Protein AF-A0A0M2SFY4-F1 (afdb_monomer_lite)

Radius of gyration: 26.66 Å; chains: 1; bounding box: 34×47×108 Å

Organism: NCBI:txid1408103

Structure (mmCIF, N/CA/C/O backbone):
data_AF-A0A0M2SFY4-F1
#
_entry.id   AF-A0A0M2SFY4-F1
#
loop_
_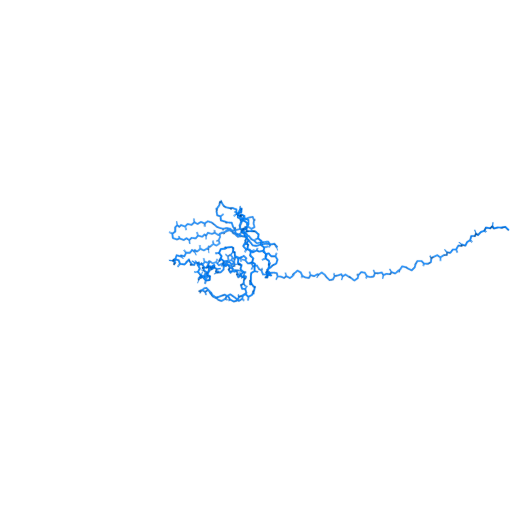atom_site.group_PDB
_atom_site.id
_atom_site.type_symbol
_atom_site.label_atom_id
_atom_site.label_alt_id
_atom_site.label_comp_id
_atom_site.label_asym_id
_atom_site.label_entity_id
_atom_site.label_seq_id
_atom_site.pdbx_PDB_ins_code
_atom_site.Cartn_x
_atom_site.Cartn_y
_atom_site.Cartn_z
_atom_site.occupancy
_atom_site.B_iso_or_equiv
_atom_site.auth_seq_id
_atom_site.auth_comp_id
_atom_site.auth_asym_id
_atom_site.auth_atom_id
_atom_site.pdbx_PDB_model_num
ATOM 1 N N . MET A 1 1 ? -0.054 31.644 90.075 1.00 41.59 1 MET A N 1
ATOM 2 C CA . MET A 1 1 ? 0.438 32.291 88.838 1.00 41.59 1 MET A CA 1
ATOM 3 C C . MET A 1 1 ? 0.928 31.212 87.889 1.00 41.59 1 MET A C 1
ATOM 5 O O . MET A 1 1 ? 1.488 30.226 88.339 1.00 41.59 1 MET A O 1
ATOM 9 N N . ARG A 1 2 ? 0.604 31.382 86.607 1.00 42.84 2 ARG A N 1
ATOM 10 C CA . ARG A 1 2 ? 0.768 30.450 85.482 1.00 42.84 2 ARG A CA 1
ATOM 11 C C . ARG A 1 2 ? 2.205 29.927 85.316 1.00 42.84 2 ARG A C 1
ATOM 13 O O . ARG A 1 2 ? 3.121 30.742 85.323 1.00 42.84 2 ARG A O 1
ATOM 20 N N . LYS A 1 3 ? 2.361 28.642 84.973 1.00 42.53 3 LYS A N 1
ATOM 21 C CA . LYS A 1 3 ? 2.810 28.193 83.635 1.00 42.53 3 LYS A CA 1
ATOM 22 C C . LYS A 1 3 ? 2.705 26.667 83.488 1.00 42.53 3 LYS A C 1
ATOM 24 O O . LYS A 1 3 ? 2.988 25.912 84.406 1.00 42.53 3 LYS A O 1
ATOM 29 N N . PHE A 1 4 ? 2.220 26.290 82.311 1.00 41.06 4 PHE A N 1
ATOM 30 C CA . PHE A 1 4 ? 1.949 24.953 81.795 1.00 41.06 4 PHE A CA 1
ATOM 31 C C . PHE A 1 4 ? 3.236 24.223 81.389 1.00 41.06 4 PHE A C 1
ATOM 33 O O . PHE A 1 4 ? 4.141 24.863 80.858 1.00 41.06 4 PHE A O 1
ATOM 40 N N . LEU A 1 5 ? 3.239 22.890 81.474 1.00 37.47 5 LEU A N 1
ATOM 41 C CA . LEU A 1 5 ? 3.831 22.045 80.433 1.00 37.47 5 LEU A CA 1
ATOM 42 C C . LEU A 1 5 ? 3.071 20.709 80.381 1.00 37.47 5 LEU A C 1
ATOM 44 O O . LEU A 1 5 ? 3.164 19.890 81.289 1.00 37.47 5 LEU A O 1
ATOM 48 N N . ILE A 1 6 ? 2.266 20.532 79.334 1.00 41.25 6 ILE A N 1
ATOM 49 C CA . ILE A 1 6 ? 1.617 19.267 78.977 1.00 41.25 6 ILE A CA 1
ATOM 50 C C . ILE A 1 6 ? 2.583 18.552 78.032 1.00 41.25 6 ILE A C 1
ATOM 52 O O . ILE A 1 6 ? 2.888 19.078 76.964 1.00 41.25 6 ILE A O 1
ATOM 56 N N . LEU A 1 7 ? 3.064 17.370 78.417 1.00 37.75 7 LEU A N 1
ATOM 57 C CA . LEU A 1 7 ? 3.772 16.465 77.516 1.00 37.75 7 LEU A CA 1
ATOM 58 C C . LEU A 1 7 ? 2.731 15.508 76.916 1.00 37.75 7 LEU A C 1
ATOM 60 O O . LEU A 1 7 ? 2.286 14.572 77.576 1.00 37.75 7 LEU A O 1
ATOM 64 N N . ALA A 1 8 ? 2.286 15.779 75.689 1.00 41.44 8 ALA A N 1
ATOM 65 C CA . ALA A 1 8 ? 1.437 14.867 74.929 1.00 41.44 8 ALA A CA 1
ATOM 66 C C . ALA A 1 8 ? 2.329 13.920 74.115 1.00 41.44 8 ALA A C 1
ATOM 68 O O . ALA A 1 8 ? 3.039 14.347 73.206 1.00 41.44 8 ALA A O 1
ATOM 69 N N . ILE A 1 9 ? 2.304 12.634 74.459 1.00 41.25 9 ILE A N 1
ATOM 70 C CA . ILE A 1 9 ? 2.962 11.565 73.704 1.00 41.25 9 ILE A CA 1
ATOM 71 C C . ILE A 1 9 ? 2.061 11.220 72.513 1.00 41.25 9 ILE A C 1
ATOM 73 O O . ILE A 1 9 ? 1.032 10.563 72.668 1.00 41.25 9 ILE A O 1
ATOM 77 N N . ILE A 1 10 ? 2.436 11.684 71.322 1.00 41.94 10 ILE A N 1
ATOM 78 C CA . ILE A 1 10 ? 1.794 11.311 70.058 1.00 41.94 10 ILE A CA 1
ATOM 79 C C . ILE A 1 10 ? 2.277 9.904 69.687 1.00 41.94 10 ILE A C 1
ATOM 81 O O . ILE A 1 10 ? 3.436 9.715 69.325 1.00 41.94 10 ILE A O 1
ATOM 85 N N . HIS A 1 11 ? 1.389 8.912 69.771 1.00 38.19 11 HIS A N 1
ATOM 86 C CA . HIS A 1 11 ? 1.601 7.615 69.132 1.00 38.19 11 HIS A CA 1
ATOM 87 C C . HIS A 1 11 ? 1.309 7.766 67.637 1.00 38.19 11 HIS A C 1
ATOM 89 O O . HIS A 1 11 ? 0.156 7.896 67.229 1.00 38.19 11 HIS A O 1
ATOM 95 N N . ILE A 1 12 ? 2.359 7.763 66.819 1.00 45.34 12 ILE A N 1
ATOM 96 C CA . ILE A 1 12 ? 2.232 7.648 65.367 1.00 45.34 12 ILE A CA 1
ATOM 97 C C . ILE A 1 12 ? 1.901 6.184 65.062 1.00 45.34 12 ILE A C 1
ATOM 99 O O . ILE A 1 12 ? 2.769 5.315 65.115 1.00 45.34 12 ILE A O 1
ATOM 103 N N . LEU A 1 13 ? 0.633 5.906 64.753 1.00 44.22 13 LEU A N 1
ATOM 104 C CA . LEU A 1 13 ? 0.245 4.680 64.062 1.00 44.22 13 LEU A CA 1
ATOM 105 C C . LEU A 1 13 ? 0.762 4.774 62.622 1.00 44.22 13 LEU A C 1
ATOM 107 O O . LEU A 1 13 ? 0.214 5.503 61.797 1.00 44.22 13 LEU A O 1
ATOM 111 N N . ALA A 1 14 ? 1.833 4.039 62.330 1.00 45.34 14 ALA A N 1
ATOM 112 C CA . ALA A 1 14 ? 2.286 3.795 60.970 1.00 45.34 14 ALA A CA 1
ATOM 113 C C . ALA A 1 14 ? 1.256 2.899 60.264 1.00 45.34 14 ALA A C 1
ATOM 115 O O . ALA A 1 14 ? 1.259 1.677 60.404 1.00 45.34 14 ALA A O 1
ATOM 116 N N . GLY A 1 15 ? 0.332 3.525 59.537 1.00 39.06 15 GLY A N 1
ATOM 117 C CA . GLY A 1 15 ? -0.530 2.830 58.593 1.00 39.06 15 GLY A CA 1
ATOM 118 C C . GLY A 1 15 ? 0.312 2.315 57.430 1.00 39.06 15 GLY A C 1
ATOM 119 O O . GLY A 1 15 ? 0.846 3.102 56.651 1.00 39.06 15 GLY A O 1
ATOM 120 N N . TYR A 1 16 ? 0.431 0.995 57.314 1.00 43.22 16 TYR A N 1
ATOM 121 C CA . TYR A 1 16 ? 0.953 0.343 56.119 1.00 43.22 16 TYR A CA 1
ATOM 122 C C . TYR A 1 16 ? -0.037 0.571 54.974 1.00 43.22 16 TYR A C 1
ATOM 124 O O . TYR A 1 16 ? -1.026 -0.146 54.841 1.00 43.22 16 TYR A O 1
ATOM 132 N N . PHE A 1 17 ? 0.215 1.587 54.151 1.00 49.03 17 PHE A N 1
ATOM 133 C CA . PHE A 1 17 ? -0.433 1.707 52.852 1.00 49.03 17 PHE A CA 1
ATOM 134 C C . PHE A 1 17 ? 0.255 0.708 51.919 1.00 49.03 17 PHE A C 1
ATOM 136 O O . PHE A 1 17 ? 1.344 0.955 51.399 1.00 49.03 17 PHE A O 1
ATOM 143 N N . THR A 1 18 ? -0.343 -0.467 51.756 1.00 48.62 18 THR A N 1
ATOM 144 C CA . THR A 1 18 ? 0.015 -1.376 50.673 1.00 48.62 18 THR A CA 1
ATOM 145 C C . THR A 1 18 ? -0.355 -0.681 49.368 1.00 48.62 18 THR A C 1
ATOM 147 O O . THR A 1 18 ? -1.528 -0.544 49.031 1.00 48.62 18 THR A O 1
ATOM 150 N N . MET A 1 19 ? 0.648 -0.189 48.634 1.00 53.47 19 MET A N 1
ATOM 151 C CA . MET A 1 19 ? 0.443 0.168 47.235 1.00 53.47 19 MET A CA 1
ATOM 152 C C . MET A 1 19 ? 0.068 -1.118 46.503 1.00 53.47 19 MET A C 1
ATOM 154 O O . MET A 1 19 ? 0.927 -1.940 46.191 1.00 53.47 19 MET A O 1
ATOM 158 N N . ALA A 1 20 ? -1.231 -1.320 46.281 1.00 55.47 20 ALA A N 1
ATOM 159 C CA . ALA A 1 20 ? -1.704 -2.256 45.283 1.00 55.47 20 ALA A CA 1
ATOM 160 C C . ALA A 1 20 ? -1.063 -1.820 43.962 1.00 55.47 20 ALA A C 1
ATOM 162 O O . ALA A 1 20 ? -1.381 -0.754 43.434 1.00 55.47 20 ALA A O 1
ATOM 163 N N . GLY A 1 21 ? -0.079 -2.591 43.497 1.00 49.66 21 GLY A N 1
ATOM 164 C CA . GLY A 1 21 ? 0.568 -2.348 42.219 1.00 49.66 21 GLY A CA 1
ATOM 165 C C . GLY A 1 21 ? -0.507 -2.270 41.146 1.00 49.66 21 GLY A C 1
ATOM 166 O O . GLY A 1 21 ? -1.301 -3.200 40.998 1.00 49.66 21 GLY A O 1
ATOM 167 N N . PHE A 1 22 ? -0.556 -1.152 40.426 1.00 59.09 22 PHE A N 1
ATOM 168 C CA . PHE A 1 22 ? -1.340 -1.077 39.204 1.00 59.09 22 PHE A CA 1
ATOM 169 C C . PHE A 1 22 ? -0.861 -2.220 38.302 1.00 59.09 22 PHE A C 1
ATOM 171 O O . PHE A 1 22 ? 0.345 -2.301 38.043 1.00 59.09 22 PHE A O 1
ATOM 178 N N . PRO A 1 23 ? -1.741 -3.138 37.865 1.00 57.78 23 PRO A N 1
ATOM 179 C CA . PRO A 1 23 ? -1.325 -4.152 36.916 1.00 57.78 23 PRO A CA 1
ATOM 180 C C . PRO A 1 23 ? -0.796 -3.426 35.680 1.00 57.78 23 PRO A C 1
ATOM 182 O O . PRO A 1 23 ? -1.462 -2.535 35.150 1.00 57.78 23 PRO A O 1
ATOM 185 N N . ALA A 1 24 ? 0.420 -3.774 35.255 1.00 56.41 24 ALA A N 1
ATOM 186 C CA . ALA A 1 24 ? 0.970 -3.296 33.999 1.00 56.41 24 ALA A CA 1
ATOM 187 C C . ALA A 1 24 ? -0.044 -3.627 32.899 1.00 56.41 24 ALA A C 1
ATOM 189 O O . ALA A 1 24 ? -0.325 -4.799 32.639 1.00 56.41 24 ALA A O 1
ATOM 190 N N . GLN A 1 25 ? -0.649 -2.598 32.308 1.00 46.34 25 GLN A N 1
ATOM 191 C CA . GLN A 1 25 ? -1.573 -2.775 31.202 1.00 46.34 25 GLN A CA 1
ATOM 192 C C . GLN A 1 25 ? -0.780 -3.412 30.062 1.00 46.34 25 GLN A C 1
ATOM 194 O O . GLN A 1 25 ? 0.169 -2.817 29.551 1.00 46.34 25 GLN A O 1
ATOM 199 N N . ALA A 1 26 ? -1.109 -4.659 29.722 1.00 56.00 26 ALA A N 1
ATOM 200 C CA . ALA A 1 26 ? -0.474 -5.352 28.615 1.00 56.00 26 ALA A CA 1
ATOM 201 C C . ALA A 1 26 ? -0.643 -4.490 27.357 1.00 56.00 26 ALA A C 1
ATOM 203 O O . ALA A 1 26 ? -1.767 -4.158 26.981 1.00 56.00 26 ALA A O 1
ATOM 204 N N . LYS A 1 27 ? 0.475 -4.090 26.738 1.00 54.03 27 LYS A N 1
ATOM 205 C CA . LYS A 1 27 ? 0.473 -3.377 25.458 1.00 54.03 27 LYS A CA 1
ATOM 206 C C . LYS A 1 27 ? -0.214 -4.294 24.448 1.00 54.03 27 LYS A C 1
ATOM 208 O O . LYS A 1 27 ? 0.332 -5.347 24.118 1.00 54.03 27 LYS A O 1
ATOM 213 N N . GLU A 1 28 ? -1.435 -3.955 24.033 1.00 59.50 28 GLU A N 1
ATOM 214 C CA . GLU A 1 28 ? -2.162 -4.764 23.057 1.00 59.50 28 GLU A CA 1
ATOM 215 C C . GLU A 1 28 ? -1.309 -4.926 21.796 1.00 59.50 28 GLU A C 1
ATOM 217 O O . GLU A 1 28 ? -0.699 -3.974 21.299 1.00 59.50 28 GLU A O 1
ATOM 222 N N . LYS A 1 29 ? -1.236 -6.161 21.291 1.00 65.88 29 LYS A N 1
ATOM 223 C CA . LYS A 1 29 ? -0.518 -6.466 20.057 1.00 65.88 29 LYS A CA 1
ATOM 224 C C . LYS A 1 29 ? -1.259 -5.795 18.901 1.00 65.88 29 LYS A C 1
ATOM 226 O O . LYS A 1 29 ? -2.290 -6.293 18.456 1.00 65.88 29 LYS A O 1
ATOM 231 N N . ARG A 1 30 ? -0.735 -4.665 18.432 1.00 81.69 30 ARG A N 1
ATOM 232 C CA . ARG A 1 30 ? -1.278 -3.950 17.273 1.00 81.69 30 ARG A CA 1
ATOM 233 C C . ARG A 1 30 ? -0.998 -4.707 15.974 1.00 81.69 30 ARG A C 1
ATOM 235 O O . ARG A 1 30 ? 0.044 -5.350 15.837 1.00 81.69 30 ARG A O 1
ATOM 242 N N . GLU A 1 31 ? -1.938 -4.626 15.039 1.00 90.69 31 GLU A N 1
ATOM 243 C CA . GLU A 1 31 ? -1.758 -5.125 13.675 1.00 90.69 31 GLU A CA 1
ATOM 244 C C . GLU A 1 31 ? -0.769 -4.212 12.927 1.00 90.69 31 GLU A C 1
ATOM 246 O O . GLU A 1 31 ? -0.864 -2.990 13.038 1.00 90.69 31 GLU A O 1
ATOM 251 N N . SER A 1 32 ? 0.187 -4.806 12.207 1.00 95.88 32 SER A N 1
ATOM 252 C CA . SER A 1 32 ? 1.072 -4.074 11.292 1.00 95.88 32 SER A CA 1
ATOM 253 C C . SER A 1 32 ? 0.400 -3.939 9.932 1.00 95.88 32 SER A C 1
ATOM 255 O O . SER A 1 32 ? -0.340 -4.832 9.518 1.00 95.88 32 SER A O 1
ATOM 257 N N . TYR A 1 33 ? 0.666 -2.845 9.233 1.00 97.88 33 TYR A N 1
ATOM 258 C CA . TYR A 1 33 ? 0.232 -2.567 7.868 1.00 97.88 33 TYR A CA 1
ATOM 259 C C . TYR A 1 33 ? 1.418 -2.467 6.901 1.00 97.88 33 TYR A C 1
ATOM 261 O O . TYR A 1 33 ? 1.217 -2.123 5.737 1.00 97.88 33 TYR A O 1
ATOM 269 N N . LEU A 1 34 ? 2.638 -2.803 7.339 1.00 97.69 34 LEU A N 1
ATOM 270 C CA . LEU A 1 34 ? 3.751 -3.006 6.415 1.00 97.69 34 LEU A CA 1
ATOM 271 C C . LEU A 1 34 ? 3.448 -4.169 5.459 1.00 97.69 34 LEU A C 1
ATOM 273 O O . LEU A 1 34 ? 2.894 -5.184 5.898 1.00 97.69 34 LEU A O 1
ATOM 277 N N . PRO A 1 35 ? 3.833 -4.062 4.176 1.00 97.94 35 PRO A N 1
ATOM 278 C CA . PRO A 1 35 ? 3.809 -5.206 3.279 1.00 97.94 35 PRO A CA 1
ATOM 279 C C . PRO A 1 35 ? 4.728 -6.324 3.802 1.00 97.94 35 PRO A C 1
ATOM 281 O O . PRO A 1 35 ? 5.870 -6.086 4.201 1.00 97.94 35 PRO A O 1
ATOM 284 N N . ASP A 1 36 ? 4.232 -7.560 3.799 1.00 98.31 36 ASP A N 1
ATOM 285 C CA . ASP A 1 36 ? 5.028 -8.765 4.043 1.00 98.31 36 ASP A CA 1
ATOM 286 C C . ASP A 1 36 ? 6.128 -8.898 2.979 1.00 98.31 36 ASP A C 1
ATOM 288 O O . ASP A 1 36 ? 5.833 -9.023 1.787 1.00 98.31 36 ASP A O 1
ATOM 292 N N . THR A 1 37 ? 7.387 -8.879 3.423 1.00 98.38 37 THR A N 1
ATOM 293 C CA . THR A 1 37 ? 8.594 -8.903 2.581 1.00 98.38 37 THR A CA 1
ATOM 294 C C . THR A 1 37 ? 8.853 -10.249 1.907 1.00 98.38 37 THR A C 1
ATOM 296 O O . THR A 1 37 ? 9.701 -10.331 1.021 1.00 98.38 37 THR A O 1
ATOM 299 N N . SER A 1 38 ? 8.135 -11.305 2.299 1.00 98.25 38 SER A N 1
ATOM 300 C CA . SER A 1 38 ? 8.200 -12.616 1.648 1.00 98.25 38 SER A CA 1
ATOM 301 C C . SER A 1 38 ? 7.331 -12.719 0.391 1.00 98.25 38 SER A C 1
ATOM 303 O O . SER A 1 38 ? 7.477 -13.681 -0.361 1.00 98.25 38 SER A O 1
ATOM 305 N N . LEU A 1 39 ? 6.453 -11.738 0.151 1.00 98.50 39 LEU A N 1
ATOM 306 C CA . LEU A 1 39 ? 5.510 -11.731 -0.963 1.00 98.50 39 LEU A CA 1
ATOM 307 C C . LEU A 1 39 ? 5.946 -10.788 -2.085 1.00 98.50 39 LEU A C 1
ATOM 309 O O . LEU A 1 39 ? 6.538 -9.730 -1.869 1.00 98.50 39 LEU A O 1
ATOM 313 N N . THR A 1 40 ? 5.557 -11.140 -3.307 1.00 98.62 40 THR A N 1
ATOM 314 C CA . THR A 1 40 ? 5.564 -10.237 -4.461 1.00 98.62 40 THR A CA 1
ATOM 315 C C . THR A 1 40 ? 4.147 -9.753 -4.754 1.00 98.62 40 THR A C 1
ATOM 317 O O . THR A 1 40 ? 3.218 -10.553 -4.892 1.00 98.62 40 THR A O 1
ATOM 320 N N . TYR A 1 41 ? 3.980 -8.441 -4.912 1.00 98.81 41 TYR A N 1
ATOM 321 C CA . TYR A 1 41 ? 2.674 -7.801 -5.087 1.00 98.81 41 TYR A CA 1
ATOM 322 C C . TYR A 1 41 ? 2.514 -7.338 -6.527 1.00 98.81 41 TYR A C 1
ATOM 324 O O . TYR A 1 41 ? 3.369 -6.621 -7.042 1.00 98.81 41 TYR A O 1
ATOM 332 N N . VAL A 1 42 ? 1.408 -7.701 -7.174 1.00 98.75 42 VAL A N 1
ATOM 333 C CA . VAL A 1 42 ? 1.086 -7.221 -8.526 1.00 98.75 42 VAL A CA 1
ATOM 334 C C . VAL A 1 42 ? -0.148 -6.345 -8.470 1.00 98.75 42 VAL A C 1
ATOM 336 O O . VAL A 1 42 ? -1.250 -6.825 -8.187 1.00 98.75 42 VAL A O 1
ATOM 339 N N . TYR A 1 43 ? 0.017 -5.072 -8.798 1.00 98.69 43 TYR A N 1
ATOM 340 C CA . TYR A 1 43 ? -1.070 -4.109 -8.871 1.00 98.69 43 TYR A CA 1
ATOM 341 C C . TYR A 1 43 ? -1.469 -3.831 -10.309 1.00 98.69 43 TYR A C 1
ATOM 343 O O . TYR A 1 43 ? -0.669 -3.965 -11.233 1.00 98.69 43 TYR A O 1
ATOM 351 N N . LYS A 1 44 ? -2.724 -3.423 -10.486 1.00 98.56 44 LYS A N 1
ATOM 352 C CA . LYS A 1 44 ? -3.280 -3.013 -11.771 1.00 98.56 44 LYS A CA 1
ATOM 353 C C . LYS A 1 44 ? -3.871 -1.613 -11.670 1.00 98.56 44 LYS A C 1
ATOM 355 O O . LYS A 1 44 ? -4.693 -1.353 -10.789 1.00 98.56 44 LYS A O 1
ATOM 360 N N . HIS A 1 45 ? -3.487 -0.757 -12.609 1.00 98.19 45 HIS A N 1
ATOM 361 C CA . HIS A 1 45 ? -4.036 0.577 -12.830 1.00 98.19 45 HIS A CA 1
ATOM 362 C C . HIS A 1 45 ? -5.330 0.514 -13.655 1.00 98.19 45 HIS A C 1
ATOM 364 O O . HIS A 1 45 ? -5.604 -0.468 -14.354 1.00 98.19 45 HIS A O 1
ATOM 370 N N . LYS A 1 46 ? -6.140 1.578 -13.610 1.00 97.38 46 LYS A N 1
ATOM 371 C CA . LYS A 1 46 ? -7.403 1.684 -14.371 1.00 97.38 46 LYS A CA 1
ATOM 372 C C . LYS A 1 46 ? -7.226 1.476 -15.875 1.00 97.38 46 LYS A C 1
ATOM 374 O O . LYS A 1 46 ? -8.102 0.901 -16.516 1.00 97.38 46 LYS A O 1
ATOM 379 N N . ASP A 1 47 ? -6.115 1.955 -16.426 1.00 96.38 47 ASP A N 1
ATOM 380 C CA . ASP A 1 47 ? -5.780 1.847 -17.851 1.00 96.38 47 ASP A CA 1
ATOM 381 C C . ASP A 1 47 ? -5.369 0.425 -18.276 1.00 96.38 47 ASP A C 1
ATOM 383 O O . ASP A 1 47 ? -5.172 0.155 -19.458 1.00 96.38 47 ASP A O 1
ATOM 387 N N . GLY A 1 48 ? -5.281 -0.502 -17.320 1.00 97.06 48 GLY A N 1
ATOM 388 C CA . GLY A 1 48 ? -4.931 -1.891 -17.552 1.00 97.06 48 GLY A CA 1
ATOM 389 C C . GLY A 1 48 ? -3.455 -2.210 -17.354 1.00 97.06 48 GLY A C 1
ATOM 390 O O . GLY A 1 48 ? -3.127 -3.397 -17.303 1.00 97.06 48 GLY A O 1
ATOM 391 N N . THR A 1 49 ? -2.593 -1.202 -17.200 1.00 97.81 49 THR A N 1
ATOM 392 C CA . THR A 1 49 ? -1.173 -1.408 -16.910 1.00 97.81 49 THR A CA 1
ATOM 393 C C . THR A 1 49 ? -0.981 -2.000 -15.520 1.00 97.81 49 THR A C 1
ATOM 395 O O . THR A 1 49 ? -1.824 -1.858 -14.629 1.00 97.81 49 THR A O 1
ATOM 398 N N . THR A 1 50 ? 0.128 -2.708 -15.338 1.00 98.25 50 THR A N 1
ATOM 399 C CA . THR A 1 50 ? 0.453 -3.378 -14.081 1.00 98.25 50 THR A CA 1
ATOM 400 C C . THR A 1 50 ? 1.827 -2.976 -13.593 1.00 98.25 50 THR A C 1
ATOM 402 O O . THR A 1 50 ? 2.738 -2.793 -14.401 1.00 98.25 50 THR A O 1
ATOM 405 N N . GLU A 1 51 ? 1.986 -2.943 -12.278 1.00 98.25 51 GLU A N 1
ATOM 406 C CA . GLU A 1 51 ? 3.280 -2.796 -11.626 1.00 98.25 51 GLU A CA 1
ATOM 407 C C . GLU A 1 51 ? 3.485 -3.903 -10.592 1.00 98.25 51 GLU A C 1
ATOM 409 O O . GLU A 1 51 ? 2.540 -4.356 -9.942 1.00 98.25 51 GLU A O 1
ATOM 414 N N . THR A 1 52 ? 4.722 -4.381 -10.492 1.00 98.69 52 THR A N 1
ATOM 415 C CA . THR A 1 52 ? 5.121 -5.463 -9.590 1.00 98.69 52 THR A CA 1
ATOM 416 C C . THR A 1 52 ? 6.079 -4.924 -8.544 1.00 98.69 52 THR A C 1
ATOM 418 O O . THR A 1 52 ? 7.103 -4.351 -8.905 1.00 98.69 52 THR A O 1
ATOM 421 N N . PHE A 1 53 ? 5.753 -5.126 -7.270 1.00 98.56 53 PHE A N 1
ATOM 422 C CA . PHE A 1 53 ? 6.592 -4.769 -6.133 1.00 98.56 53 PHE A CA 1
ATOM 423 C C . PHE A 1 53 ? 7.274 -6.030 -5.623 1.00 98.56 53 PHE A C 1
ATOM 425 O O . PHE A 1 53 ? 6.604 -6.999 -5.256 1.00 98.56 53 PHE A O 1
ATOM 432 N N . THR A 1 54 ? 8.599 -5.988 -5.564 1.00 98.62 54 THR A N 1
ATOM 433 C CA . THR A 1 54 ? 9.427 -7.045 -4.986 1.00 98.62 54 THR A CA 1
ATOM 434 C C . THR A 1 54 ? 10.329 -6.430 -3.932 1.00 98.62 54 THR A C 1
ATOM 436 O O . THR A 1 54 ? 10.968 -5.403 -4.183 1.00 98.62 54 THR A O 1
ATOM 439 N N . PHE A 1 55 ? 10.340 -7.036 -2.747 1.00 98.50 55 PHE A N 1
ATOM 440 C CA . PHE A 1 55 ? 11.203 -6.610 -1.657 1.00 98.50 55 PHE A CA 1
ATOM 441 C C . PHE A 1 55 ? 12.666 -6.752 -2.076 1.00 98.50 55 PHE A C 1
ATOM 443 O O . PHE A 1 55 ? 13.034 -7.740 -2.710 1.00 98.50 55 PHE A O 1
ATOM 450 N N . ASP A 1 56 ? 13.483 -5.762 -1.733 1.00 97.75 56 ASP A N 1
ATOM 451 C CA . ASP A 1 56 ? 14.918 -5.791 -1.998 1.00 97.75 56 ASP A CA 1
ATOM 452 C C . ASP A 1 56 ? 15.706 -5.959 -0.701 1.00 97.75 56 ASP A C 1
ATOM 454 O O . ASP A 1 56 ? 16.355 -6.980 -0.481 1.00 97.75 56 ASP A O 1
ATOM 458 N N . GLN A 1 57 ? 15.618 -4.973 0.192 1.00 97.75 57 GLN A N 1
ATOM 459 C CA . GLN A 1 57 ? 16.419 -4.951 1.410 1.00 97.75 57 GLN A CA 1
ATOM 460 C C . GLN A 1 57 ? 15.797 -4.088 2.507 1.00 97.75 57 GLN A C 1
ATOM 462 O O . GLN A 1 57 ? 14.883 -3.298 2.278 1.00 97.75 57 GLN A O 1
ATOM 467 N N . MET A 1 58 ? 16.334 -4.231 3.718 1.00 97.56 58 MET A N 1
ATOM 468 C CA . MET A 1 58 ? 16.107 -3.285 4.807 1.00 97.56 58 MET A CA 1
ATOM 469 C C . MET A 1 58 ? 17.220 -2.236 4.819 1.00 97.56 58 MET A C 1
ATOM 471 O O . MET A 1 58 ? 18.395 -2.601 4.809 1.00 97.56 58 MET A O 1
ATOM 475 N N . HIS A 1 59 ? 16.864 -0.959 4.938 1.00 94.69 59 HIS A N 1
ATOM 476 C CA . HIS A 1 59 ? 17.816 0.136 5.113 1.00 94.69 59 HIS A CA 1
ATOM 477 C C . HIS A 1 59 ? 17.324 1.096 6.201 1.00 94.69 59 HIS A C 1
ATOM 479 O O . HIS A 1 59 ? 16.278 1.713 6.059 1.00 94.69 59 HIS A O 1
ATOM 485 N N . GLU A 1 60 ? 18.041 1.185 7.326 1.00 93.25 60 GLU A N 1
ATOM 486 C CA . GLU A 1 60 ? 17.726 2.117 8.430 1.00 93.25 60 GLU A CA 1
ATOM 487 C C . GLU A 1 60 ? 16.251 2.097 8.898 1.00 93.25 60 GLU A C 1
ATOM 489 O O . GLU A 1 60 ? 15.641 3.125 9.182 1.00 93.25 60 GLU A O 1
ATOM 494 N N . GLY A 1 61 ? 15.652 0.903 8.978 1.00 93.50 61 GLY A N 1
ATOM 495 C CA . GLY A 1 61 ? 14.253 0.721 9.393 1.00 93.50 61 GLY A CA 1
ATOM 496 C C . GLY A 1 61 ? 13.222 0.871 8.270 1.00 93.50 61 GLY A C 1
ATOM 497 O O . GLY A 1 61 ? 12.041 0.613 8.498 1.00 93.50 61 GLY A O 1
ATOM 498 N N . TRP A 1 62 ? 13.656 1.212 7.059 1.00 97.25 62 TRP A N 1
ATOM 499 C CA . TRP A 1 62 ? 12.838 1.191 5.854 1.00 97.25 62 TRP A CA 1
ATOM 500 C C . TRP A 1 62 ? 12.908 -0.169 5.160 1.00 97.25 62 TRP A C 1
ATOM 502 O O . TRP A 1 62 ? 13.987 -0.740 5.002 1.00 97.25 62 TRP A O 1
ATOM 512 N N . GLN A 1 63 ? 11.761 -0.667 4.708 1.00 98.12 63 GLN A N 1
ATOM 513 C CA . GLN A 1 63 ? 11.683 -1.731 3.715 1.00 98.12 63 GLN A CA 1
ATOM 514 C C . GLN A 1 63 ? 11.812 -1.106 2.329 1.00 98.12 63 GLN A C 1
ATOM 516 O O . GLN A 1 63 ? 10.919 -0.368 1.916 1.00 98.12 63 GLN A O 1
ATOM 521 N N . GLU A 1 64 ? 12.884 -1.401 1.605 1.00 97.88 64 GLU A N 1
ATOM 522 C CA . GLU A 1 64 ? 13.070 -0.949 0.229 1.00 97.88 64 GLU A CA 1
ATOM 523 C C . GLU A 1 64 ? 12.525 -1.976 -0.761 1.00 97.88 64 GLU A C 1
ATOM 525 O O . GLU A 1 64 ? 12.784 -3.177 -0.666 1.00 97.88 64 GLU A O 1
ATOM 530 N N . TRP A 1 65 ? 11.788 -1.482 -1.750 1.00 98.31 65 TRP A N 1
ATOM 531 C CA . TRP A 1 65 ? 11.123 -2.286 -2.763 1.00 98.31 65 TRP A CA 1
ATOM 532 C C . TRP A 1 65 ? 11.526 -1.819 -4.157 1.00 98.31 65 TRP A C 1
ATOM 534 O O . TRP A 1 65 ? 11.640 -0.620 -4.432 1.00 98.31 65 TRP A O 1
ATOM 544 N N . THR A 1 66 ? 11.717 -2.777 -5.059 1.00 98.19 66 THR A N 1
ATOM 545 C CA . THR A 1 66 ? 11.767 -2.511 -6.499 1.00 98.19 66 THR A CA 1
ATOM 546 C C . THR A 1 66 ? 10.354 -2.569 -7.053 1.00 98.19 66 THR A C 1
ATOM 548 O O . THR A 1 66 ? 9.673 -3.582 -6.905 1.00 98.19 66 THR A O 1
ATOM 551 N N . VAL A 1 67 ? 9.935 -1.506 -7.735 1.00 97.94 67 VAL A N 1
ATOM 552 C CA . VAL A 1 67 ? 8.701 -1.474 -8.518 1.00 97.94 67 VAL A CA 1
ATOM 553 C C . VAL A 1 67 ? 9.056 -1.572 -9.989 1.00 97.94 67 VAL A C 1
ATOM 555 O O . VAL A 1 67 ? 9.775 -0.718 -10.505 1.00 97.94 67 VAL A O 1
ATOM 558 N N . THR A 1 68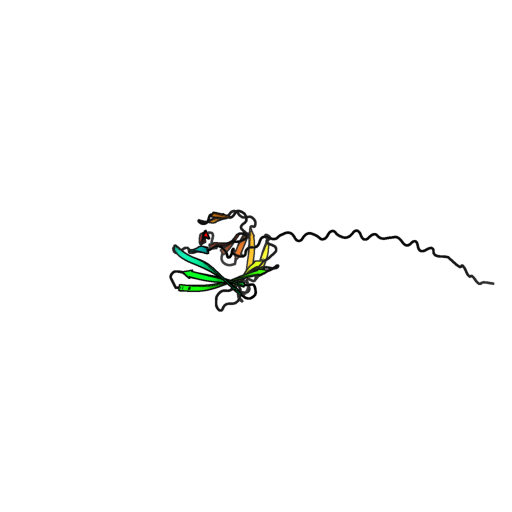 ? 8.556 -2.608 -10.654 1.00 98.19 68 THR A N 1
ATOM 559 C CA . THR A 1 68 ? 8.764 -2.844 -12.087 1.00 98.19 68 THR A CA 1
ATOM 560 C C . THR A 1 68 ? 7.451 -2.696 -12.837 1.00 98.19 68 THR A C 1
ATOM 562 O O . THR A 1 68 ? 6.461 -3.339 -12.486 1.00 98.19 68 THR A O 1
ATOM 565 N N . ASP A 1 69 ? 7.451 -1.890 -13.890 1.00 96.81 69 ASP A N 1
ATOM 566 C CA . ASP A 1 69 ? 6.327 -1.715 -14.805 1.00 96.81 69 ASP A CA 1
ATOM 567 C C . ASP A 1 69 ? 6.810 -1.691 -16.271 1.00 96.81 69 ASP A C 1
ATOM 569 O O . ASP A 1 69 ? 7.974 -1.956 -16.575 1.00 96.81 69 ASP A O 1
ATOM 573 N N . SER A 1 70 ? 5.908 -1.390 -17.211 1.00 94.88 70 SER A N 1
ATOM 574 C CA . SER A 1 70 ? 6.240 -1.318 -18.646 1.00 94.88 70 SER A CA 1
ATOM 575 C C . SER A 1 70 ? 7.262 -0.233 -19.029 1.00 94.88 70 SER A C 1
ATOM 577 O O . SER A 1 70 ? 7.816 -0.283 -20.124 1.00 94.88 70 SER A O 1
ATOM 579 N N . LYS A 1 71 ? 7.487 0.762 -18.165 1.00 94.00 71 LYS A N 1
ATOM 580 C CA . LYS A 1 71 ? 8.383 1.907 -18.380 1.00 94.00 71 LYS A CA 1
ATOM 581 C C . LYS A 1 71 ? 9.756 1.698 -17.740 1.00 94.00 71 LYS A C 1
ATOM 583 O O . LYS A 1 71 ? 10.677 2.442 -18.064 1.00 94.00 71 LYS A O 1
ATOM 588 N N . GLY A 1 72 ? 9.907 0.704 -16.865 1.00 96.19 72 GLY A N 1
ATOM 589 C CA . GLY A 1 72 ? 11.180 0.334 -16.256 1.00 96.19 72 GLY A CA 1
ATOM 590 C C . GLY A 1 72 ? 11.050 0.010 -14.773 1.00 96.19 72 GLY A C 1
ATOM 591 O O . GLY A 1 72 ? 10.018 -0.472 -14.306 1.00 96.19 72 GLY A O 1
ATOM 592 N N . THR A 1 73 ? 12.129 0.263 -14.035 1.00 96.88 73 THR A N 1
ATOM 593 C CA . THR A 1 73 ? 12.220 -0.004 -12.597 1.00 96.88 73 THR A CA 1
ATOM 594 C C . THR A 1 73 ? 12.409 1.285 -11.812 1.00 96.88 73 THR A C 1
ATOM 596 O O . THR A 1 73 ? 13.229 2.124 -12.185 1.00 96.88 73 THR A O 1
ATOM 599 N N . ARG A 1 74 ? 11.719 1.408 -10.681 1.00 96.06 74 ARG A N 1
ATOM 600 C CA . ARG A 1 74 ? 11.905 2.480 -9.693 1.00 96.06 74 ARG A CA 1
ATOM 601 C C . ARG A 1 74 ? 11.950 1.902 -8.283 1.00 96.06 74 ARG A C 1
ATOM 603 O O . ARG A 1 74 ? 11.566 0.754 -8.070 1.00 96.06 74 ARG A O 1
ATOM 610 N N . ARG A 1 75 ? 12.411 2.695 -7.318 1.00 96.12 75 ARG A N 1
ATOM 611 C CA . ARG A 1 75 ? 12.398 2.320 -5.898 1.00 96.12 75 ARG A CA 1
ATOM 612 C C . ARG A 1 75 ? 11.198 2.914 -5.177 1.00 96.12 75 ARG A C 1
ATOM 614 O O . ARG A 1 75 ? 10.618 3.893 -5.627 1.00 96.12 75 ARG A O 1
ATOM 621 N N . ILE A 1 76 ? 10.799 2.292 -4.086 1.00 97.25 76 ILE A N 1
ATOM 622 C CA . ILE A 1 76 ? 9.893 2.867 -3.094 1.00 97.25 76 ILE A CA 1
ATOM 623 C C . ILE A 1 76 ? 10.258 2.250 -1.754 1.00 97.25 76 ILE A C 1
ATOM 625 O O . ILE A 1 76 ? 10.639 1.080 -1.705 1.00 97.25 76 ILE A O 1
ATOM 629 N N . ALA A 1 77 ? 10.166 3.024 -0.685 1.00 97.44 77 ALA A N 1
ATOM 630 C CA . ALA A 1 77 ? 10.438 2.531 0.653 1.00 97.44 77 ALA A CA 1
ATOM 631 C C . ALA A 1 77 ? 9.196 2.649 1.536 1.00 97.44 77 ALA A C 1
ATOM 633 O O . ALA A 1 77 ? 8.437 3.602 1.381 1.00 97.44 77 ALA A O 1
ATOM 634 N N . PHE A 1 78 ? 8.999 1.710 2.460 1.00 98.19 78 PHE A N 1
ATOM 635 C CA . PHE A 1 78 ? 7.943 1.759 3.474 1.00 98.19 78 PHE A CA 1
ATOM 636 C C . PHE A 1 78 ? 8.545 1.682 4.873 1.00 98.19 78 PHE A C 1
ATOM 638 O O . PHE A 1 78 ? 9.483 0.921 5.109 1.00 98.19 78 PHE A O 1
ATOM 645 N N . MET A 1 79 ? 7.989 2.441 5.810 1.00 97.19 79 MET A N 1
ATOM 646 C CA . MET A 1 79 ? 8.356 2.391 7.222 1.00 97.19 79 MET A CA 1
ATOM 647 C C . MET A 1 79 ? 7.101 2.441 8.078 1.00 97.19 79 MET A C 1
ATOM 649 O O . MET A 1 79 ? 6.150 3.161 7.778 1.00 97.19 79 MET A O 1
ATOM 653 N N . GLU A 1 80 ? 7.132 1.705 9.183 1.00 97.69 80 GLU A N 1
ATOM 654 C CA . GLU A 1 80 ? 6.098 1.746 10.202 1.00 97.69 80 GLU A CA 1
ATOM 655 C C . GLU A 1 80 ? 6.729 1.823 11.589 1.00 97.69 80 GLU A C 1
ATOM 657 O O . GLU A 1 80 ? 7.662 1.084 11.908 1.00 97.69 80 GLU A O 1
ATOM 662 N N . ASN A 1 81 ? 6.201 2.704 12.433 1.00 95.06 81 ASN A N 1
ATOM 663 C CA . ASN A 1 81 ? 6.569 2.812 13.841 1.00 95.06 81 ASN A CA 1
ATOM 664 C C . ASN A 1 81 ? 5.309 2.914 14.710 1.00 95.06 81 ASN A C 1
ATOM 666 O O . ASN A 1 81 ? 4.205 2.628 14.244 1.00 95.06 81 ASN A O 1
ATOM 670 N N . GLU A 1 82 ? 5.457 3.251 15.993 1.00 94.44 82 GLU A N 1
ATOM 671 C CA . GLU A 1 82 ? 4.337 3.307 16.946 1.00 94.44 82 GLU A CA 1
ATOM 672 C C . GLU A 1 82 ? 3.243 4.324 16.583 1.00 94.44 82 GLU A C 1
ATOM 674 O O . GLU A 1 82 ? 2.094 4.143 16.983 1.00 94.44 82 GLU A O 1
ATOM 679 N N . GLU A 1 83 ? 3.573 5.319 15.764 1.00 94.38 83 GLU A N 1
ATOM 680 C CA . GLU A 1 83 ? 2.741 6.482 15.465 1.00 94.38 83 GLU A CA 1
ATOM 681 C C . GLU A 1 83 ? 2.167 6.467 14.046 1.00 94.38 83 GLU A C 1
ATOM 683 O O . GLU A 1 83 ? 1.071 6.985 13.833 1.00 94.38 83 GLU A O 1
ATOM 688 N N . PHE A 1 84 ? 2.865 5.871 13.074 1.00 95.69 84 PHE A N 1
ATOM 689 C CA . PHE A 1 84 ? 2.444 5.923 11.675 1.00 95.69 84 PHE A CA 1
ATOM 690 C C . PHE A 1 84 ? 2.969 4.780 10.796 1.00 95.69 84 PHE A C 1
ATOM 692 O O . PHE A 1 84 ? 3.943 4.101 11.129 1.00 95.69 84 PHE A O 1
ATOM 699 N N . LEU A 1 85 ? 2.335 4.647 9.629 1.00 97.31 85 LEU A N 1
ATOM 700 C CA . LEU A 1 85 ? 2.851 4.028 8.407 1.00 97.31 85 LEU A CA 1
ATOM 701 C C . LEU A 1 85 ? 3.118 5.135 7.379 1.00 97.31 85 LEU A C 1
ATOM 703 O O . LEU A 1 85 ? 2.298 6.043 7.212 1.00 97.31 85 LEU A O 1
ATOM 707 N N . MET A 1 86 ? 4.228 5.043 6.657 1.00 96.44 86 MET A N 1
ATOM 708 C CA . MET A 1 86 ? 4.576 5.974 5.584 1.00 96.44 86 MET A CA 1
ATOM 709 C C . MET A 1 86 ? 5.325 5.288 4.447 1.00 96.44 86 MET A C 1
ATOM 711 O O . MET A 1 86 ? 5.972 4.256 4.649 1.00 96.44 86 MET A O 1
ATOM 715 N N . HIS A 1 87 ? 5.283 5.910 3.270 1.00 96.31 87 HIS A N 1
ATOM 716 C CA . HIS A 1 87 ? 6.095 5.523 2.123 1.00 96.31 87 HIS A CA 1
ATOM 717 C C . HIS A 1 87 ? 6.935 6.687 1.602 1.00 96.31 87 HIS A C 1
ATOM 719 O O . HIS A 1 87 ? 6.537 7.847 1.686 1.00 96.31 87 HIS A O 1
ATOM 725 N N . ALA A 1 88 ? 8.087 6.374 1.018 1.00 94.19 88 ALA A N 1
ATOM 726 C CA . ALA A 1 88 ? 8.981 7.335 0.385 1.00 94.19 88 ALA A CA 1
ATOM 727 C C . ALA A 1 88 ? 9.205 6.956 -1.090 1.00 94.19 88 ALA A C 1
ATOM 729 O O . ALA A 1 88 ? 9.790 5.903 -1.377 1.00 94.19 88 ALA A O 1
ATOM 730 N N . PRO A 1 89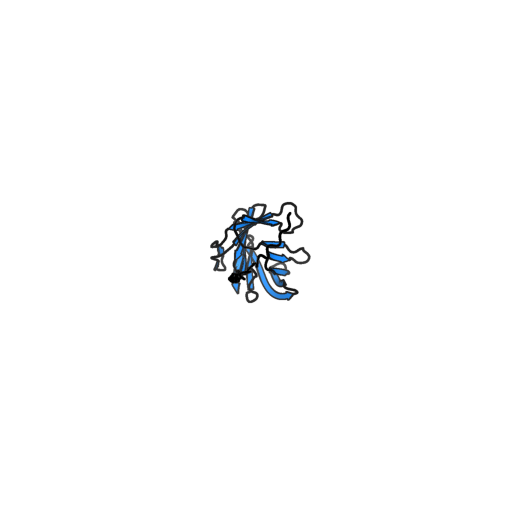 ? 8.725 7.775 -2.044 1.00 87.19 89 PRO A N 1
ATOM 731 C CA . PRO A 1 89 ? 9.115 7.667 -3.447 1.00 87.19 89 PRO A CA 1
ATOM 732 C C . PRO A 1 89 ? 10.595 8.048 -3.652 1.00 87.19 89 PRO A C 1
ATOM 734 O O . PRO A 1 89 ? 11.177 8.718 -2.797 1.00 87.19 89 PRO A O 1
ATOM 737 N N . PRO A 1 90 ? 11.211 7.694 -4.795 1.00 82.31 90 PRO A N 1
ATOM 738 C CA . PRO A 1 90 ? 12.566 8.129 -5.116 1.00 82.31 90 PRO A CA 1
ATOM 739 C C . PRO A 1 90 ? 12.645 9.653 -5.146 1.00 82.31 90 PRO A C 1
ATOM 741 O O . PRO A 1 90 ? 11.785 10.297 -5.746 1.00 82.31 90 PRO A O 1
ATOM 744 N N . GLU A 1 91 ? 13.684 10.207 -4.521 1.00 78.81 91 GLU A N 1
ATOM 745 C CA . GLU A 1 91 ? 13.985 11.647 -4.525 1.00 78.81 91 GLU A CA 1
ATOM 746 C C . GLU A 1 91 ? 12.834 12.553 -4.038 1.00 78.81 91 GLU A C 1
ATOM 748 O O . GLU A 1 91 ? 12.769 13.733 -4.377 1.00 78.81 91 GLU A O 1
ATOM 753 N N . SER A 1 92 ? 11.925 12.017 -3.218 1.00 81.06 92 SER A N 1
ATOM 754 C CA . SER A 1 92 ? 10.800 12.749 -2.629 1.00 81.06 92 SER A CA 1
ATOM 755 C C . SER A 1 92 ? 10.770 12.577 -1.113 1.00 81.06 92 SER A C 1
ATOM 757 O O . SER A 1 92 ? 11.248 11.582 -0.571 1.00 81.06 92 SER A O 1
ATOM 759 N N . SER A 1 93 ? 10.147 13.532 -0.422 1.00 86.62 93 SER A N 1
ATOM 760 C CA . SER A 1 93 ? 9.812 13.396 0.996 1.00 86.62 93 SER A CA 1
ATOM 761 C C . SER A 1 93 ? 8.873 12.212 1.233 1.00 86.62 93 SER A C 1
ATOM 763 O O . SER A 1 93 ? 8.037 11.890 0.382 1.00 86.62 93 SER A O 1
ATOM 765 N N . ALA A 1 94 ? 8.998 11.596 2.410 1.00 91.44 94 ALA A N 1
ATOM 766 C CA . ALA A 1 94 ? 8.087 10.555 2.864 1.00 91.44 94 ALA A CA 1
ATOM 767 C C . ALA A 1 94 ? 6.669 11.106 3.082 1.00 91.44 94 ALA A C 1
ATOM 769 O O . ALA A 1 94 ? 6.488 12.215 3.586 1.00 91.44 94 ALA A O 1
ATOM 770 N N . ILE A 1 95 ? 5.673 10.301 2.727 1.00 92.50 95 ILE A N 1
ATOM 771 C CA . ILE A 1 95 ? 4.249 10.619 2.795 1.00 92.50 95 ILE A CA 1
ATOM 772 C C . ILE A 1 95 ? 3.601 9.696 3.824 1.00 92.50 95 ILE A C 1
ATOM 774 O O . ILE A 1 95 ? 3.780 8.478 3.769 1.00 92.50 95 ILE A O 1
ATOM 778 N N . MET A 1 96 ? 2.831 10.265 4.754 1.00 95.12 96 MET A N 1
ATOM 779 C CA . MET A 1 96 ? 2.121 9.481 5.769 1.00 95.12 96 MET A CA 1
ATOM 780 C C . MET A 1 96 ? 0.871 8.815 5.180 1.00 95.12 96 MET A C 1
ATOM 782 O O . MET A 1 96 ? -0.047 9.497 4.720 1.00 95.12 96 MET A O 1
ATOM 786 N N . ASP A 1 97 ? 0.830 7.484 5.239 1.00 95.75 97 ASP A N 1
ATOM 787 C CA . ASP A 1 97 ? -0.253 6.643 4.716 1.00 95.75 97 ASP A CA 1
ATOM 788 C C . ASP A 1 97 ? -1.326 6.326 5.757 1.00 95.75 97 ASP A C 1
ATOM 790 O O . ASP A 1 97 ? -2.511 6.302 5.434 1.00 95.75 97 ASP A O 1
ATOM 794 N N . LEU A 1 98 ? -0.913 6.055 6.999 1.00 96.38 98 LEU A N 1
ATOM 795 C CA . LEU A 1 98 ? -1.805 5.784 8.125 1.00 96.38 98 LEU A CA 1
ATOM 796 C C . LEU A 1 98 ? -1.233 6.397 9.394 1.00 96.38 98 LEU A C 1
ATOM 798 O O . LEU A 1 98 ? -0.044 6.253 9.673 1.00 96.38 98 LEU A O 1
ATOM 802 N N . GLN A 1 99 ? -2.105 6.993 10.199 1.00 95.62 99 GLN A N 1
ATOM 803 C CA . GLN A 1 99 ? -1.786 7.392 11.563 1.00 95.62 99 GLN A CA 1
ATOM 804 C C . GLN A 1 99 ? -2.359 6.386 12.564 1.00 95.62 99 GLN A C 1
ATOM 806 O O . GLN A 1 99 ? -3.503 5.937 12.438 1.00 95.62 99 GLN A O 1
ATOM 811 N N . PHE A 1 100 ? -1.569 6.058 13.582 1.00 95.56 100 PHE A N 1
ATOM 812 C CA . PHE A 1 100 ? -1.980 5.216 14.694 1.00 95.56 100 PHE A CA 1
ATOM 813 C C . PHE A 1 100 ? -2.421 6.047 15.909 1.00 95.56 100 PHE A C 1
ATOM 815 O O . PHE A 1 100 ? -1.902 7.141 16.134 1.00 95.56 100 PHE A O 1
ATOM 822 N N . PRO A 1 101 ? -3.351 5.526 16.733 1.00 95.44 101 PRO A N 1
ATOM 823 C CA . PRO A 1 101 ? -4.060 4.252 16.573 1.00 95.44 101 PRO A CA 1
ATOM 824 C C . PRO A 1 101 ? -5.063 4.272 15.406 1.00 95.44 101 PRO A C 1
ATOM 826 O O . PRO A 1 101 ? -5.693 5.291 15.136 1.00 95.44 101 PRO A O 1
ATOM 829 N N . VAL A 1 102 ? -5.250 3.126 14.739 1.00 95.56 102 VAL A N 1
ATOM 830 C CA . VAL A 1 102 ? -6.240 2.987 13.656 1.00 95.56 102 VAL A CA 1
ATOM 831 C C . VAL A 1 102 ? -7.650 3.121 14.232 1.00 95.56 102 VAL A C 1
ATOM 833 O O . VAL A 1 102 ? -8.183 2.187 14.833 1.00 95.56 102 VAL A O 1
ATOM 836 N N . LYS A 1 103 ? -8.267 4.289 14.047 1.00 95.56 103 LYS A N 1
ATOM 837 C CA . LYS A 1 103 ? -9.606 4.593 14.555 1.00 95.56 103 LYS A CA 1
ATOM 838 C C . LYS A 1 103 ? -10.332 5.558 13.625 1.00 95.56 103 LYS A C 1
ATOM 840 O O . LYS A 1 103 ? -9.759 6.551 13.188 1.00 95.56 103 LYS A O 1
ATOM 845 N N . THR A 1 104 ? -11.614 5.302 13.373 1.00 97.06 104 THR A N 1
ATOM 846 C CA . THR A 1 104 ? -12.473 6.224 12.619 1.00 97.06 104 THR A CA 1
ATOM 847 C C . THR A 1 104 ? -12.457 7.627 13.229 1.00 97.06 104 THR A C 1
ATOM 849 O O . THR A 1 104 ? -12.584 7.783 14.445 1.00 97.06 104 THR A O 1
ATOM 852 N N . GLY A 1 105 ? -12.320 8.641 12.375 1.00 94.81 105 GLY A N 1
ATOM 853 C CA . GLY A 1 105 ? -12.237 10.051 12.757 1.00 94.81 105 GLY A CA 1
ATOM 854 C C . GLY A 1 105 ? -10.819 10.551 13.045 1.00 94.81 105 GLY A C 1
ATOM 855 O O . GLY A 1 105 ? -10.648 11.751 13.237 1.00 94.81 105 GLY A O 1
ATOM 856 N N . GLN A 1 106 ? -9.808 9.675 13.050 1.00 94.31 106 GLN A N 1
ATOM 857 C CA . GLN A 1 106 ? -8.403 10.090 13.069 1.00 94.31 106 GLN A CA 1
ATOM 858 C C . GLN A 1 106 ? -8.062 10.816 11.760 1.00 94.31 106 GLN A C 1
ATOM 860 O O . GLN A 1 106 ? -8.475 10.353 10.697 1.00 94.31 106 GLN A O 1
ATOM 865 N N . PHE A 1 107 ? -7.310 11.918 11.824 1.00 94.56 107 PHE A N 1
ATOM 866 C CA . PHE A 1 107 ? -6.884 12.683 10.651 1.00 94.56 107 PHE A CA 1
ATOM 867 C C . PHE A 1 107 ? -5.473 13.254 10.822 1.00 94.56 107 PHE A C 1
ATOM 869 O O . PHE A 1 107 ? -5.047 13.523 11.944 1.00 94.56 107 PHE A O 1
ATOM 876 N N . TRP A 1 108 ? -4.768 13.453 9.710 1.00 94.44 108 TRP A N 1
ATOM 877 C CA . TRP A 1 108 ? -3.398 13.975 9.676 1.00 94.44 108 TRP A CA 1
ATOM 878 C C . TRP A 1 108 ? -3.124 14.757 8.390 1.00 94.44 108 TRP A C 1
ATOM 880 O O . TRP A 1 108 ? -3.809 14.574 7.382 1.00 94.44 108 TRP A O 1
ATOM 890 N N . ASP A 1 109 ? -2.100 15.610 8.432 1.00 90.00 109 ASP A N 1
ATOM 891 C CA . ASP A 1 109 ? -1.463 16.165 7.236 1.00 90.00 109 ASP A CA 1
ATOM 892 C C . ASP A 1 109 ? -0.523 15.110 6.637 1.00 90.00 109 ASP A C 1
ATOM 894 O O . ASP A 1 109 ? 0.241 14.461 7.357 1.00 90.00 109 ASP A O 1
ATOM 898 N N . ARG A 1 110 ? -0.591 14.906 5.320 1.00 81.69 110 ARG A N 1
ATOM 899 C CA . ARG A 1 110 ? 0.183 13.872 4.616 1.00 81.69 110 ARG A CA 1
ATOM 900 C C . ARG A 1 110 ? 1.678 14.188 4.486 1.00 81.69 110 ARG A C 1
ATOM 902 O O . ARG A 1 110 ? 2.408 13.351 3.955 1.00 81.69 110 ARG A O 1
ATOM 909 N N . ASN A 1 111 ? 2.137 15.347 4.964 1.00 78.62 111 ASN A N 1
ATOM 910 C CA . ASN A 1 111 ? 3.503 15.862 4.837 1.00 78.62 111 ASN A CA 1
ATOM 911 C C . ASN A 1 111 ? 3.938 16.085 3.379 1.00 78.62 111 ASN A C 1
ATOM 913 O O . ASN A 1 111 ? 5.116 15.981 3.041 1.00 78.62 111 ASN A O 1
ATOM 917 N N . THR A 1 112 ? 2.997 16.421 2.495 1.00 74.62 112 THR A N 1
ATOM 918 C CA . THR A 1 112 ? 3.284 16.687 1.073 1.00 74.62 112 THR A CA 1
ATOM 919 C C . THR A 1 112 ? 3.765 18.117 0.814 1.00 74.62 112 THR A C 1
ATOM 921 O O . THR A 1 112 ? 4.110 18.458 -0.316 1.00 74.62 112 THR A O 1
ATOM 924 N N . GLY A 1 113 ? 3.774 18.973 1.844 1.00 71.50 113 GLY A N 1
ATOM 925 C CA . GLY A 1 113 ? 4.062 20.405 1.721 1.00 71.50 113 GLY A CA 1
ATOM 926 C C . GLY A 1 113 ? 2.932 21.206 1.061 1.00 71.50 113 GLY A C 1
ATOM 927 O O . GLY A 1 113 ? 3.080 22.411 0.859 1.00 71.50 113 GLY A O 1
ATOM 928 N N . GLN A 1 114 ? 1.811 20.560 0.722 1.00 72.44 114 GLN A N 1
ATOM 929 C CA . GLN A 1 114 ? 0.623 21.215 0.188 1.00 72.44 114 GLN A CA 1
ATOM 930 C C . GLN A 1 114 ? -0.320 21.609 1.319 1.00 72.44 114 GLN A C 1
ATOM 932 O O . GLN A 1 114 ? -0.652 20.804 2.185 1.00 72.44 114 GLN A O 1
ATOM 937 N N . GLU A 1 115 ? -0.798 22.851 1.283 1.00 73.38 115 GLU A N 1
ATOM 938 C CA . GLU A 1 115 ? -1.728 23.341 2.291 1.00 73.38 115 GLU A CA 1
ATOM 939 C C . GLU A 1 115 ? -3.044 22.543 2.261 1.00 73.38 115 GLU A C 1
ATOM 941 O O . GLU A 1 115 ? -3.699 22.410 1.217 1.00 73.38 115 GLU A O 1
ATOM 946 N N . ASN A 1 116 ? -3.469 22.065 3.432 1.00 71.44 116 ASN A N 1
ATOM 947 C CA . ASN A 1 116 ? -4.722 21.336 3.628 1.00 71.44 116 ASN A CA 1
ATOM 948 C C . ASN A 1 116 ? -4.792 19.983 2.885 1.00 71.44 116 ASN A C 1
ATOM 950 O O . ASN A 1 116 ? -5.882 19.578 2.460 1.00 71.44 116 ASN A O 1
ATOM 954 N N . ASP A 1 117 ? -3.666 19.279 2.717 1.00 84.00 117 ASP A N 1
ATOM 955 C CA . ASP A 1 117 ? -3.635 17.887 2.239 1.00 84.00 117 ASP A CA 1
ATOM 956 C C . ASP A 1 117 ? -3.896 16.908 3.398 1.00 84.00 117 ASP A C 1
ATOM 958 O O . ASP A 1 117 ? -3.009 16.221 3.909 1.00 84.00 117 ASP A O 1
ATOM 962 N N . ILE A 1 118 ? -5.150 16.917 3.856 1.00 91.06 118 ILE A N 1
ATOM 963 C CA . ILE A 1 118 ? -5.613 16.160 5.020 1.00 91.06 118 ILE A CA 1
ATOM 964 C C . ILE A 1 118 ? -6.108 14.777 4.587 1.00 91.06 118 ILE A C 1
ATOM 966 O O . ILE A 1 118 ? -6.935 14.647 3.680 1.00 91.06 118 ILE A O 1
ATOM 970 N N . SER A 1 119 ? -5.639 13.749 5.291 1.00 95.19 119 SER A N 1
ATOM 971 C CA . SER A 1 119 ? -6.187 12.390 5.260 1.00 95.19 119 SER A CA 1
ATOM 972 C C . SER A 1 119 ? -6.983 12.099 6.517 1.00 95.19 119 SER A C 1
ATOM 974 O O . SER A 1 119 ? -6.690 12.649 7.576 1.00 95.19 119 SER A O 1
ATOM 976 N N . SER A 1 120 ? -7.970 11.211 6.420 1.00 96.88 120 SER A N 1
ATOM 977 C CA . SER A 1 120 ? -8.724 10.743 7.582 1.00 96.88 120 SER A CA 1
ATOM 978 C C . SER A 1 120 ? -9.121 9.278 7.467 1.00 96.88 120 SER A C 1
ATOM 980 O O . SER A 1 120 ? -9.451 8.810 6.380 1.00 96.88 120 SER A O 1
ATOM 982 N N . ILE A 1 121 ? -9.136 8.556 8.587 1.00 98.12 121 ILE A N 1
ATOM 983 C CA . ILE A 1 121 ? -9.701 7.205 8.644 1.00 98.12 121 ILE A CA 1
ATOM 984 C C . ILE A 1 121 ? -11.223 7.327 8.703 1.00 98.12 121 ILE A C 1
ATOM 986 O O . ILE A 1 121 ? -11.790 7.768 9.706 1.00 98.12 121 ILE A O 1
ATOM 990 N N . THR A 1 122 ? -11.895 6.899 7.641 1.00 97.81 122 THR A N 1
ATOM 991 C CA . THR A 1 122 ? -13.362 6.925 7.524 1.00 97.81 122 THR A CA 1
ATOM 992 C C . THR A 1 122 ? -14.002 5.565 7.777 1.00 97.81 122 THR A C 1
ATOM 994 O O . THR A 1 122 ? -15.178 5.502 8.130 1.00 97.81 122 THR A O 1
ATOM 997 N N . GLY A 1 123 ? -13.227 4.480 7.719 1.00 97.56 123 GLY A N 1
ATOM 998 C CA . GLY A 1 123 ? -13.706 3.126 7.991 1.00 97.56 123 GLY A CA 1
ATOM 999 C C . GLY A 1 123 ? -12.619 2.230 8.572 1.00 97.56 123 GLY A C 1
ATOM 1000 O O . GLY A 1 123 ? -11.449 2.334 8.216 1.00 97.56 123 GLY A O 1
ATOM 1001 N N . VAL A 1 124 ? -13.015 1.325 9.463 1.00 97.88 124 VAL A N 1
ATOM 1002 C CA . VAL A 1 124 ? -12.149 0.293 10.049 1.00 97.88 124 VAL A CA 1
ATOM 1003 C C . VAL A 1 124 ? -12.859 -1.054 9.983 1.00 97.88 124 VAL A C 1
ATOM 1005 O O . VAL A 1 124 ? -14.087 -1.106 10.016 1.00 97.88 124 VAL A O 1
ATOM 1008 N N . ASN A 1 125 ? -12.096 -2.147 9.918 1.00 96.94 125 ASN A N 1
ATOM 1009 C CA . ASN A 1 125 ? -12.628 -3.508 9.780 1.00 96.94 125 ASN A CA 1
ATOM 1010 C C . ASN A 1 125 ? -13.530 -3.699 8.543 1.00 96.94 125 ASN A C 1
ATOM 1012 O O . ASN A 1 125 ? -14.519 -4.432 8.579 1.00 96.94 125 ASN A O 1
ATOM 1016 N N . MET A 1 126 ? -13.187 -3.025 7.446 1.00 97.00 126 MET A N 1
ATOM 1017 C CA . MET A 1 126 ? -13.948 -3.056 6.204 1.00 97.00 126 MET A CA 1
ATOM 1018 C C . MET A 1 126 ? -13.619 -4.326 5.404 1.00 97.00 126 MET A C 1
ATOM 1020 O O . MET A 1 126 ? -12.439 -4.613 5.176 1.00 97.00 126 MET A O 1
ATOM 1024 N N . PRO A 1 127 ? -14.619 -5.087 4.924 1.00 98.19 127 PRO A N 1
ATOM 1025 C CA . PRO A 1 127 ? -14.381 -6.168 3.982 1.00 98.19 127 PRO A CA 1
ATOM 1026 C C . PRO A 1 127 ? -14.172 -5.603 2.571 1.00 98.19 127 PRO A C 1
ATOM 1028 O O . PRO A 1 127 ? -15.104 -5.087 1.959 1.00 98.19 127 PRO A O 1
ATOM 1031 N N . ILE A 1 128 ? -12.962 -5.742 2.032 1.00 98.44 128 ILE A N 1
ATOM 1032 C CA . ILE A 1 128 ? -12.606 -5.303 0.677 1.00 98.44 128 ILE A CA 1
ATOM 1033 C C . ILE A 1 128 ? -12.182 -6.513 -0.147 1.00 98.44 128 ILE A C 1
ATOM 1035 O O . ILE A 1 128 ? -11.323 -7.294 0.260 1.00 98.44 128 ILE A O 1
ATOM 1039 N N . LYS A 1 129 ? -12.804 -6.685 -1.315 1.00 98.56 129 LYS A N 1
ATOM 1040 C CA . LYS A 1 129 ? -12.476 -7.751 -2.261 1.00 98.56 129 LYS A CA 1
ATOM 1041 C C . LYS A 1 129 ? -11.712 -7.165 -3.438 1.00 98.56 129 LYS A C 1
ATOM 1043 O O . LYS A 1 129 ? -12.227 -6.287 -4.119 1.00 98.56 129 LYS A O 1
ATOM 1048 N N . THR A 1 130 ? -10.538 -7.715 -3.711 1.00 98.69 130 THR A N 1
ATOM 1049 C CA . THR A 1 130 ? -9.768 -7.454 -4.930 1.00 98.69 130 THR A CA 1
ATOM 1050 C C . THR A 1 130 ? -9.575 -8.773 -5.693 1.00 98.69 130 THR A C 1
ATOM 1052 O O . THR A 1 130 ? -9.955 -9.838 -5.188 1.00 98.69 130 THR A O 1
ATOM 1055 N N . PRO A 1 131 ? -8.986 -8.770 -6.903 1.00 98.62 131 PRO A N 1
ATOM 1056 C CA . PRO A 1 131 ? -8.638 -10.020 -7.578 1.00 98.62 131 PRO A CA 1
ATOM 1057 C C . PRO A 1 131 ? -7.644 -10.893 -6.791 1.00 98.62 131 PRO A C 1
ATOM 1059 O O . PRO A 1 131 ? -7.653 -12.107 -6.969 1.00 98.62 131 PRO A O 1
ATOM 1062 N N . ALA A 1 132 ? -6.847 -10.304 -5.889 1.00 98.50 132 ALA A N 1
ATOM 1063 C CA . ALA A 1 132 ? -5.920 -11.045 -5.032 1.00 98.50 132 ALA A CA 1
ATOM 1064 C C . ALA A 1 132 ? -6.607 -11.778 -3.865 1.00 98.50 132 ALA A C 1
ATOM 1066 O O . ALA A 1 132 ? -6.005 -12.665 -3.266 1.00 98.50 132 ALA A O 1
ATOM 1067 N N . GLY A 1 133 ? -7.853 -11.428 -3.524 1.00 98.38 133 GLY A N 1
ATOM 1068 C CA . GLY A 1 133 ? -8.589 -12.081 -2.443 1.00 98.38 133 GLY A CA 1
ATOM 1069 C C . GLY A 1 133 ? -9.555 -11.166 -1.691 1.00 98.38 133 GLY A C 1
ATOM 1070 O O . GLY A 1 133 ? -9.854 -10.047 -2.104 1.00 98.38 133 GLY A O 1
ATOM 1071 N N . LEU A 1 134 ? -10.075 -11.678 -0.573 1.00 98.44 134 LEU A N 1
ATOM 1072 C CA . LEU A 1 134 ? -10.937 -10.941 0.353 1.00 98.44 134 LEU A CA 1
ATOM 1073 C C . LEU A 1 134 ? -10.148 -10.541 1.605 1.00 98.44 134 LEU A C 1
ATOM 1075 O O . LEU A 1 134 ? -9.750 -11.402 2.390 1.00 98.44 134 LEU A O 1
ATOM 1079 N N . PHE A 1 135 ? -10.029 -9.239 1.843 1.00 98.50 135 PHE A N 1
ATOM 1080 C CA . PHE A 1 135 ? -9.410 -8.654 3.028 1.00 98.50 135 PHE A CA 1
ATOM 1081 C C . PHE A 1 135 ? -10.508 -8.203 3.988 1.00 98.50 135 PHE A C 1
ATOM 1083 O O . PHE A 1 135 ? -11.232 -7.255 3.713 1.00 98.50 135 PHE A O 1
ATOM 1090 N N . LYS A 1 136 ? -10.679 -8.911 5.109 1.00 97.75 136 LYS A N 1
ATOM 1091 C CA . LYS A 1 136 ? -11.819 -8.700 6.025 1.00 97.75 136 LYS A CA 1
ATOM 1092 C C . LYS A 1 136 ? -11.649 -7.528 6.993 1.00 97.75 136 LYS A C 1
ATOM 1094 O O . LYS A 1 136 ? -12.623 -7.129 7.618 1.00 97.75 136 LYS A O 1
ATOM 1099 N N . LYS A 1 137 ? -10.419 -7.045 7.167 1.00 97.19 137 LYS A N 1
ATOM 1100 C CA . LYS A 1 137 ? -10.059 -6.041 8.173 1.00 97.19 137 LYS A CA 1
ATOM 1101 C C . LYS A 1 137 ? -9.377 -4.819 7.558 1.00 97.19 137 LYS A C 1
ATOM 1103 O O . LYS A 1 137 ? -8.386 -4.335 8.085 1.00 97.19 137 LYS A O 1
ATOM 1108 N N . ALA A 1 138 ? -9.855 -4.360 6.406 1.00 98.31 138 ALA A N 1
ATOM 1109 C CA . ALA A 1 138 ? -9.247 -3.206 5.767 1.00 98.31 138 ALA A CA 1
ATOM 1110 C C . ALA A 1 138 ? -9.584 -1.903 6.512 1.00 98.31 138 ALA A C 1
ATOM 1112 O O . ALA A 1 138 ? -10.649 -1.765 7.124 1.00 98.31 138 ALA A O 1
ATOM 1113 N N . VAL A 1 139 ? -8.677 -0.940 6.420 1.00 98.44 139 VAL A N 1
ATOM 1114 C CA . VAL A 1 139 ? -8.848 0.447 6.855 1.00 98.44 139 VAL A CA 1
ATOM 1115 C C . VAL A 1 139 ? -9.118 1.290 5.627 1.00 98.44 139 VAL A C 1
ATOM 1117 O O . VAL A 1 139 ? -8.383 1.184 4.651 1.00 98.44 139 VAL A O 1
ATOM 1120 N N . GLU A 1 140 ? -10.156 2.116 5.672 1.00 98.56 140 GLU A N 1
ATOM 1121 C CA . GLU A 1 140 ? -10.443 3.114 4.646 1.00 98.56 140 GLU A CA 1
ATOM 1122 C C . GLU A 1 140 ? -9.893 4.471 5.086 1.00 98.56 140 GLU A C 1
ATOM 1124 O O . GLU A 1 140 ? -10.262 4.988 6.144 1.00 98.56 140 GLU A O 1
ATOM 1129 N N . VAL A 1 141 ? -9.039 5.047 4.245 1.00 98.19 141 VAL A N 1
ATOM 1130 C CA . VAL A 1 141 ? -8.518 6.406 4.363 1.00 98.19 141 VAL A CA 1
ATOM 1131 C C . VAL A 1 141 ? -9.135 7.247 3.260 1.00 98.19 141 VAL A C 1
ATOM 1133 O O . VAL A 1 141 ? -8.967 6.931 2.084 1.00 98.19 141 VAL A O 1
ATOM 1136 N N . THR A 1 142 ? -9.826 8.320 3.623 1.00 96.94 142 THR A N 1
ATOM 1137 C CA . THR A 1 142 ? -10.309 9.325 2.675 1.00 96.94 142 THR A CA 1
ATOM 1138 C C . THR A 1 142 ? -9.320 10.481 2.610 1.00 96.94 142 THR A C 1
ATOM 1140 O O . THR A 1 142 ? -8.933 11.034 3.642 1.00 96.94 142 THR A O 1
ATOM 1143 N N . GLU A 1 143 ? -8.949 10.858 1.391 1.00 92.62 143 GLU A N 1
ATOM 1144 C CA . GLU A 1 143 ? -8.087 11.998 1.088 1.00 92.62 143 GLU A CA 1
ATOM 1145 C C . GLU A 1 143 ? -8.891 13.073 0.338 1.00 92.62 143 GLU A C 1
ATOM 1147 O O . GLU A 1 143 ? -9.992 12.840 -0.183 1.00 92.62 143 GLU A O 1
ATOM 1152 N N . LYS A 1 144 ? -8.332 14.280 0.254 1.00 85.25 144 LYS A N 1
ATOM 1153 C CA . LYS A 1 144 ? -8.933 15.380 -0.505 1.00 85.25 144 LYS A CA 1
ATOM 1154 C C . LYS A 1 144 ? -9.126 15.003 -1.981 1.00 85.25 144 LYS A C 1
ATOM 1156 O O . LYS A 1 144 ? -8.348 14.258 -2.567 1.00 85.25 144 LYS A O 1
ATOM 1161 N N . GLY A 1 145 ? -10.165 15.556 -2.607 1.00 86.38 145 GLY A N 1
ATOM 1162 C CA . GLY A 1 145 ? -10.413 15.362 -4.041 1.00 86.38 145 GLY A CA 1
ATOM 1163 C C . GLY A 1 145 ? -11.105 14.045 -4.396 1.00 86.38 145 GLY A C 1
ATOM 1164 O O . GLY A 1 145 ? -11.128 13.685 -5.564 1.00 86.38 145 GLY A O 1
ATOM 1165 N N . GLY A 1 146 ? -11.688 13.341 -3.420 1.00 91.31 146 GLY A N 1
ATOM 1166 C CA . GLY A 1 146 ? -12.507 12.149 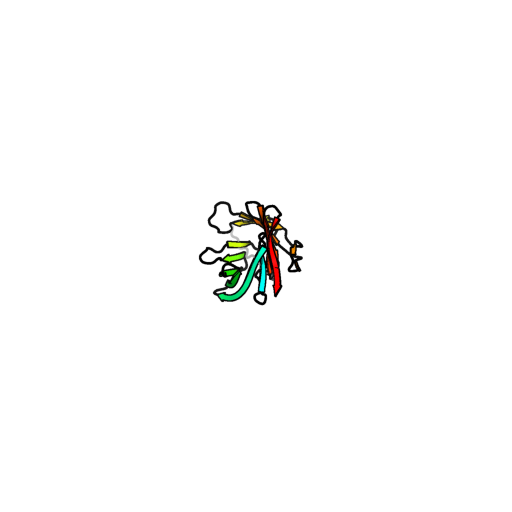-3.672 1.00 91.31 146 GLY A CA 1
ATOM 1167 C C . GLY A 1 146 ? -11.710 10.849 -3.785 1.00 91.31 146 GLY A C 1
ATOM 1168 O O . GLY A 1 146 ? -12.251 9.844 -4.255 1.00 91.31 146 GLY A O 1
ATOM 1169 N N . TYR A 1 147 ? -10.441 10.857 -3.369 1.00 95.94 147 TYR A N 1
ATOM 1170 C CA . TYR A 1 147 ? -9.629 9.650 -3.263 1.00 95.94 147 TYR A CA 1
ATOM 1171 C C . TYR A 1 147 ? -9.951 8.895 -1.974 1.00 95.94 147 TYR A C 1
ATOM 1173 O O . TYR A 1 147 ? -10.084 9.486 -0.902 1.00 95.94 147 TYR A O 1
ATOM 1181 N N . LYS A 1 148 ? -10.037 7.569 -2.082 1.00 98.00 148 LYS A N 1
ATOM 1182 C CA . LYS A 1 148 ? -10.048 6.663 -0.932 1.00 98.00 148 LYS A CA 1
ATOM 1183 C C . LYS A 1 148 ? -8.999 5.589 -1.133 1.00 98.00 148 LYS A C 1
ATOM 1185 O O . LYS A 1 148 ? -8.896 5.030 -2.226 1.00 98.00 148 LYS A O 1
ATOM 1190 N N . LYS A 1 149 ? -8.250 5.286 -0.085 1.00 98.38 149 LYS A N 1
ATOM 1191 C CA . LYS A 1 149 ? -7.241 4.230 -0.045 1.00 98.38 149 LYS A CA 1
ATOM 1192 C C . LYS A 1 149 ? -7.642 3.192 0.987 1.00 98.38 149 LYS A C 1
ATOM 1194 O O . LYS A 1 149 ? -8.149 3.530 2.052 1.00 98.38 149 LYS A O 1
ATOM 1199 N N . TYR A 1 150 ? -7.415 1.930 0.661 1.00 98.69 150 TYR A N 1
ATOM 1200 C CA . TYR A 1 150 ? -7.765 0.798 1.502 1.00 98.69 150 TYR A CA 1
ATOM 1201 C C . TYR A 1 150 ? -6.497 0.048 1.875 1.00 98.69 150 TYR A C 1
ATOM 1203 O O . TYR A 1 150 ? -5.780 -0.389 0.979 1.00 98.69 150 TYR A O 1
ATOM 1211 N N . TYR A 1 151 ? -6.238 -0.126 3.167 1.00 98.69 151 TYR A N 1
ATOM 1212 C CA . TYR A 1 151 ? -5.044 -0.805 3.674 1.00 98.69 151 TYR A CA 1
ATOM 1213 C C . TYR A 1 151 ? -5.432 -2.058 4.454 1.00 98.69 151 TYR A C 1
ATOM 1215 O O . TYR A 1 151 ? -6.360 -2.006 5.256 1.00 98.69 151 TYR A O 1
ATOM 1223 N N . ALA A 1 152 ? -4.737 -3.175 4.246 1.00 98.44 152 ALA A N 1
ATOM 1224 C CA . ALA A 1 152 ? -4.967 -4.423 4.970 1.00 98.44 152 ALA A CA 1
ATOM 1225 C C . ALA A 1 152 ? -3.765 -4.808 5.857 1.00 98.44 152 ALA A C 1
ATOM 1227 O O . ALA A 1 152 ? -2.617 -4.570 5.465 1.00 98.44 152 ALA A O 1
ATOM 1228 N N . PRO A 1 153 ? -4.008 -5.442 7.020 1.00 97.88 153 PRO A N 1
ATOM 1229 C CA . PRO A 1 153 ? -2.945 -5.909 7.905 1.00 97.88 153 PRO A CA 1
ATOM 1230 C C . PRO A 1 153 ? -1.954 -6.851 7.213 1.00 97.88 153 PRO A C 1
ATOM 1232 O O . PRO A 1 153 ? -2.376 -7.797 6.548 1.00 97.88 153 PRO A O 1
ATOM 1235 N N . ASN A 1 154 ? -0.657 -6.616 7.419 1.00 97.31 154 ASN A N 1
ATOM 1236 C CA . ASN A 1 154 ? 0.497 -7.325 6.843 1.00 97.31 154 ASN A CA 1
ATOM 1237 C C . ASN A 1 154 ? 0.554 -7.334 5.301 1.00 97.31 154 ASN A C 1
ATOM 1239 O O . ASN A 1 154 ? 1.265 -8.141 4.710 1.00 97.31 154 ASN A O 1
ATOM 1243 N N . ILE A 1 155 ? -0.226 -6.474 4.644 1.00 98.38 155 ILE A N 1
ATOM 1244 C CA . ILE A 1 155 ? -0.323 -6.391 3.178 1.00 98.38 155 ILE A CA 1
ATOM 1245 C C . ILE A 1 155 ? -0.088 -4.953 2.698 1.00 98.38 155 ILE A C 1
ATOM 1247 O O . ILE A 1 155 ? 0.454 -4.749 1.616 1.00 98.38 155 ILE A O 1
ATOM 1251 N N . GLY A 1 156 ? -0.487 -3.951 3.487 1.00 98.25 156 GLY A N 1
ATOM 1252 C CA . GLY A 1 156 ? -0.415 -2.544 3.101 1.00 98.25 156 GLY A CA 1
ATOM 1253 C C . GLY A 1 156 ? -1.572 -2.134 2.193 1.00 98.25 156 GLY A C 1
ATOM 1254 O O . GLY A 1 156 ? -2.700 -2.601 2.368 1.00 98.25 156 GLY A O 1
ATOM 1255 N N . LEU A 1 157 ? -1.321 -1.216 1.258 1.00 98.56 157 LEU A N 1
ATOM 1256 C CA . LEU A 1 157 ? -2.333 -0.681 0.341 1.00 98.56 157 LEU A CA 1
ATOM 1257 C C . LEU A 1 157 ? -2.889 -1.793 -0.561 1.00 98.56 157 LEU A C 1
ATOM 1259 O O . LEU A 1 157 ? -2.162 -2.354 -1.358 1.00 98.56 157 LEU A O 1
ATOM 1263 N N . ILE A 1 158 ? -4.187 -2.078 -0.511 1.00 98.81 158 ILE A N 1
ATOM 1264 C CA . ILE A 1 158 ? -4.833 -3.096 -1.359 1.00 98.81 158 ILE A CA 1
ATOM 1265 C C . ILE A 1 158 ? -5.655 -2.498 -2.501 1.00 98.81 158 ILE A C 1
ATOM 1267 O O . ILE A 1 158 ? -5.868 -3.162 -3.516 1.00 98.81 158 ILE A O 1
ATOM 1271 N N . GLN A 1 159 ? -6.135 -1.261 -2.358 1.00 98.75 159 GLN A N 1
ATOM 1272 C CA . GLN A 1 159 ? -6.981 -0.605 -3.354 1.00 98.75 159 GLN A CA 1
ATOM 1273 C C . GLN A 1 159 ? -6.967 0.915 -3.180 1.00 98.75 159 GLN A C 1
ATOM 1275 O O . GLN A 1 159 ? -6.995 1.411 -2.058 1.00 98.75 159 GLN A O 1
ATOM 1280 N N . THR A 1 160 ? -7.033 1.641 -4.291 1.00 98.56 160 THR A N 1
ATOM 1281 C CA . THR A 1 160 ? -7.341 3.071 -4.346 1.00 98.56 160 THR A CA 1
ATOM 1282 C C . THR A 1 160 ? -8.535 3.292 -5.265 1.00 98.56 160 THR A C 1
ATOM 1284 O O . THR A 1 160 ? -8.587 2.773 -6.386 1.00 98.56 160 THR A O 1
ATOM 1287 N N . THR A 1 161 ? -9.485 4.101 -4.811 1.00 98.50 161 THR A N 1
ATOM 1288 C CA . THR A 1 161 ? -10.608 4.584 -5.614 1.00 98.50 161 THR A CA 1
ATOM 1289 C C . THR A 1 161 ? -10.561 6.097 -5.752 1.00 98.50 161 THR A C 1
ATOM 1291 O O . THR A 1 161 ? -10.110 6.777 -4.837 1.00 98.50 161 THR A O 1
ATOM 1294 N N . HIS A 1 162 ? -11.090 6.623 -6.850 1.00 97.62 162 HIS A N 1
ATOM 1295 C CA . HIS A 1 162 ? -11.364 8.047 -7.025 1.00 97.62 162 HIS A CA 1
ATOM 1296 C C . HIS A 1 162 ? -12.809 8.208 -7.497 1.00 97.62 162 HIS A C 1
ATOM 1298 O O . HIS A 1 162 ? -13.188 7.614 -8.509 1.00 97.62 162 HIS A O 1
ATOM 1304 N N . ASN A 1 163 ? -13.619 8.962 -6.746 1.00 94.88 163 ASN A N 1
ATOM 1305 C CA . ASN A 1 163 ? -15.071 9.069 -6.955 1.00 94.88 163 ASN A CA 1
ATOM 1306 C C . ASN A 1 163 ? -15.735 7.684 -7.085 1.00 94.88 163 ASN A C 1
ATOM 1308 O O . ASN A 1 163 ? -16.437 7.400 -8.055 1.00 94.88 163 ASN A O 1
ATOM 1312 N N . ASP A 1 164 ? -15.411 6.797 -6.136 1.00 93.44 164 ASP A N 1
ATOM 1313 C CA . ASP A 1 164 ? -15.888 5.409 -6.025 1.00 93.44 164 ASP A CA 1
ATOM 1314 C C . ASP A 1 164 ? -15.545 4.483 -7.213 1.00 93.44 164 ASP A C 1
ATOM 1316 O O . ASP A 1 164 ? -15.975 3.331 -7.266 1.00 93.44 164 ASP A O 1
ATOM 1320 N N . GLN A 1 165 ? -14.705 4.934 -8.149 1.00 97.62 165 GLN A N 1
ATOM 1321 C CA . GLN A 1 165 ? -14.142 4.087 -9.200 1.00 97.62 165 GLN A CA 1
ATOM 1322 C C . GLN A 1 165 ? -12.775 3.560 -8.779 1.00 97.62 165 GLN A C 1
ATOM 1324 O O . GLN A 1 165 ? -11.897 4.346 -8.429 1.00 97.62 165 GLN A O 1
ATOM 1329 N N . VAL A 1 166 ? -12.560 2.246 -8.870 1.00 98.38 166 VAL A N 1
ATOM 1330 C CA . VAL A 1 166 ? -11.236 1.642 -8.652 1.00 98.38 166 VAL A CA 1
ATOM 1331 C C . VAL A 1 166 ? -10.262 2.156 -9.708 1.00 98.38 166 VAL A C 1
ATOM 1333 O O . VAL A 1 166 ? -10.484 1.976 -10.907 1.00 98.38 166 VAL A O 1
ATOM 1336 N N . ILE A 1 167 ? -9.184 2.794 -9.252 1.00 98.44 167 ILE A N 1
ATOM 1337 C CA . ILE A 1 167 ? -8.122 3.312 -10.122 1.00 98.44 167 ILE A CA 1
ATOM 1338 C C . ILE A 1 167 ? -6.812 2.539 -9.998 1.00 98.44 167 ILE A C 1
ATOM 1340 O O . ILE A 1 167 ? -5.999 2.571 -10.917 1.00 98.44 167 ILE A O 1
ATOM 1344 N N . TYR A 1 168 ? -6.633 1.839 -8.881 1.00 98.56 168 TYR A N 1
ATOM 1345 C CA . TYR A 1 168 ? -5.449 1.060 -8.558 1.00 98.56 168 TYR A CA 1
ATOM 1346 C C . TYR A 1 168 ? -5.855 -0.046 -7.582 1.00 98.56 168 TYR A C 1
ATOM 1348 O O . TYR A 1 168 ? -6.582 0.228 -6.629 1.00 98.56 168 TYR A O 1
ATOM 1356 N N . GLN A 1 169 ? -5.455 -1.294 -7.808 1.00 98.75 169 GLN A N 1
ATOM 1357 C CA . GLN A 1 169 ? -5.787 -2.391 -6.890 1.00 98.75 169 GLN A CA 1
ATOM 1358 C C . GLN A 1 169 ? -4.797 -3.544 -6.967 1.00 98.75 169 GLN A C 1
ATOM 1360 O O . GLN A 1 169 ? -4.237 -3.829 -8.028 1.00 98.75 169 GLN A O 1
ATOM 1365 N N . LEU A 1 170 ? -4.638 -4.239 -5.846 1.00 98.81 170 LEU A N 1
ATOM 1366 C CA . LEU A 1 170 ? -3.846 -5.450 -5.730 1.00 98.81 170 LEU A CA 1
ATOM 1367 C C . LEU A 1 170 ? -4.553 -6.602 -6.443 1.00 98.81 170 LEU A C 1
ATOM 1369 O O . LEU A 1 170 ? -5.696 -6.938 -6.133 1.00 98.81 170 LEU A O 1
ATOM 1373 N N . THR A 1 171 ? -3.869 -7.229 -7.390 1.00 98.69 171 THR A N 1
ATOM 1374 C CA . THR A 1 171 ? -4.439 -8.291 -8.228 1.00 98.69 171 THR A CA 1
ATOM 1375 C C . THR A 1 171 ? -3.835 -9.661 -7.987 1.00 98.69 171 THR A C 1
ATOM 1377 O O . THR A 1 171 ? -4.528 -10.653 -8.198 1.00 98.69 171 THR A O 1
ATOM 1380 N N . GLN A 1 172 ? -2.582 -9.734 -7.530 1.00 98.56 172 GLN A N 1
ATOM 1381 C CA . GLN A 1 172 ? -1.916 -10.993 -7.199 1.00 98.56 172 GLN A CA 1
ATOM 1382 C C . GLN A 1 172 ? -0.956 -10.804 -6.023 1.00 98.56 172 GLN A C 1
ATOM 1384 O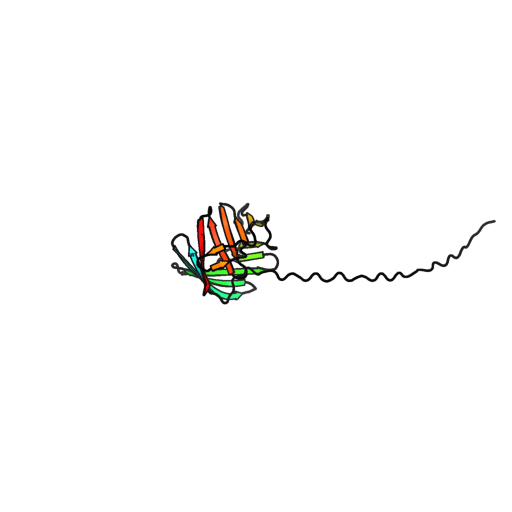 O . GLN A 1 172 ? -0.306 -9.764 -5.915 1.00 98.56 172 GLN A O 1
ATOM 1389 N N . LEU A 1 173 ? -0.855 -11.847 -5.202 1.00 98.31 173 LEU A N 1
ATOM 1390 C CA . LEU A 1 173 ? 0.214 -12.077 -4.235 1.00 98.31 173 LEU A CA 1
ATOM 1391 C C . LEU A 1 173 ? 0.912 -13.373 -4.655 1.00 98.31 173 LEU A C 1
ATOM 1393 O O . LEU A 1 173 ? 0.222 -14.348 -4.971 1.00 98.31 173 LEU A O 1
ATOM 1397 N N . LYS A 1 174 ? 2.241 -13.361 -4.733 1.00 95.12 174 LYS A N 1
ATOM 1398 C CA . LYS A 1 174 ? 3.063 -14.510 -5.136 1.00 95.12 174 LYS A CA 1
ATOM 1399 C C . LYS A 1 174 ? 4.132 -14.790 -4.102 1.00 95.12 174 LYS A C 1
ATOM 1401 O O . LYS A 1 174 ? 4.639 -13.792 -3.543 1.00 95.12 174 LYS A O 1
#

Foldseek 3Di:
DDDDDDDDDDDDDPDPPPPPDDPDDPPPDDFAQDAQQVKKWWKAFPVGWIKIWHFDDDDPQWTKIWIQTPVGIFIKIWHDDQFFIWMDGPPADIFTDDGPPQDFPDKDQRPRPDPPFMKTFHDFQPFDQDLAGTARTWTWIDTPQQKI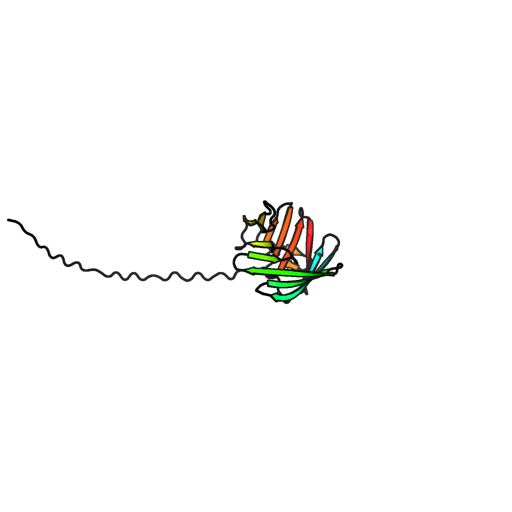WITGGNRHTAFIDRVNHTGMGTNHMD

Secondary structure (DSSP, 8-state):
--------------------PPP------PPP-SPPTT--EEEEETTS-EEEEEEEEEETTEEEEEEEETTEEEEEEEEE-SSEEEEE-TTS--EEEEESS--TT-EEE-SSS-TT-EEEEEEEEEEEEETTEEEEEEEEEEETTSEEEEEETTTEEEEEEETTEEEEEEEEE-

Sequence (174 aa):
MRKFLILAIIHILAGYFTMAGFPAQAKEKRESYLPDTSLTYVYKHKDGTTETFTFDQMHEGWQEWTVTDSKGTRRIAFMENEEFLMHAPPESSAIMDLQFPVKTGQFWDRNTGQENDISSITGVNMPIKTPAGLFKKAVEVTEKGGYKKYYAPNIGLIQTTHNDQVIYQLTQLK

pLDDT: mean 87.12, std 18.82, range [37.47, 98.81]